Protein AF-A0A919NVM6-F1 (afdb_monomer_lite)

Secondary structure (DSSP, 8-state):
----------------------------------PPP----------------------------S---S-HHHHHHHHHHHHH-HHHHHSS-HHHHHHHHHHHHHHHHTT--HHHHHHHHHHTT--HHHHHHHHHHHHHHTTTTS---

Radius of gyration: 27.26 Å; chains: 1; bounding box: 73×40×80 Å

InterPro domains:
  IPR007969 Domain of unknown function DUF732 [PF05305] (93-143)

Organism: NCBI:txid571912

Sequence (149 aa):
MKRLLVAVAMIVALGGCADEPSALPAVHPESDASPAPGVTTTQPPLVAESPAPRSPKATKAPKPAGAGTGDGGLDRFVAAVQNQLPAVALDRRDEEVEALGSQACAALAGGRKATAVAGELSAQGVKSADAAKLVALARTTVCHSRPKV

Structure (mmCIF, N/CA/C/O backbone):
data_AF-A0A919NVM6-F1
#
_entry.id   AF-A0A919NVM6-F1
#
loop_
_atom_site.group_PDB
_atom_site.id
_atom_site.type_symbol
_atom_site.label_atom_id
_atom_site.label_alt_id
_atom_site.label_comp_id
_atom_site.label_asym_id
_atom_site.label_entity_id
_atom_site.label_seq_id
_atom_site.pdbx_PDB_ins_code
_atom_site.Cartn_x
_atom_site.Cartn_y
_atom_site.Cartn_z
_atom_site.occupancy
_atom_site.B_iso_or_equiv
_atom_site.auth_seq_id
_atom_site.auth_comp_id
_atom_site.auth_asym_id
_atom_site.auth_atom_id
_atom_site.pdbx_PDB_model_num
ATOM 1 N N . MET A 1 1 ? 25.347 0.038 -34.907 1.00 44.25 1 MET A N 1
ATOM 2 C CA . MET A 1 1 ? 24.542 0.149 -36.150 1.00 44.25 1 MET A CA 1
ATOM 3 C C . MET A 1 1 ? 23.421 -0.883 -36.106 1.00 44.25 1 MET A C 1
ATOM 5 O O . MET A 1 1 ? 23.710 -1.980 -35.651 1.00 44.25 1 MET A O 1
ATOM 9 N N . LYS A 1 2 ? 22.231 -0.532 -36.636 1.00 40.28 2 LYS A N 1
ATOM 10 C CA . LYS A 1 2 ? 20.945 -1.286 -36.701 1.00 40.28 2 LYS A CA 1
ATOM 11 C C . LYS A 1 2 ? 20.110 -1.169 -35.411 1.00 40.28 2 LYS A C 1
ATOM 13 O O . LYS A 1 2 ? 20.462 -1.782 -34.420 1.00 40.28 2 LYS A O 1
ATOM 18 N N . ARG A 1 3 ? 19.186 -0.204 -35.252 1.00 52.72 3 ARG A N 1
ATOM 19 C CA . ARG A 1 3 ? 17.903 0.116 -35.941 1.00 52.72 3 ARG A CA 1
ATOM 20 C C . ARG A 1 3 ? 16.875 -1.019 -35.889 1.00 52.72 3 ARG A C 1
ATOM 22 O O . ARG A 1 3 ? 16.980 -1.940 -36.685 1.00 52.72 3 ARG A O 1
ATOM 29 N N . LEU A 1 4 ? 15.844 -0.843 -35.058 1.00 55.62 4 LEU A N 1
ATOM 30 C CA . LEU A 1 4 ? 14.450 -1.146 -35.403 1.00 55.62 4 LEU A CA 1
ATOM 31 C C . LEU A 1 4 ? 13.499 -0.375 -34.470 1.00 55.62 4 LEU A C 1
ATOM 33 O O . LEU A 1 4 ? 13.359 -0.675 -33.291 1.00 55.62 4 LEU A O 1
ATOM 37 N N . LEU A 1 5 ? 12.915 0.678 -35.043 1.00 57.09 5 LEU A N 1
ATOM 38 C CA . LEU A 1 5 ? 11.720 1.383 -34.591 1.00 57.09 5 LEU A CA 1
ATOM 39 C C . LEU A 1 5 ? 10.509 0.540 -34.989 1.00 57.09 5 LEU A C 1
ATOM 41 O O . LEU A 1 5 ? 10.384 0.227 -36.171 1.00 57.09 5 LEU A O 1
ATOM 45 N N . VAL A 1 6 ? 9.596 0.261 -34.061 1.00 57.00 6 VAL A N 1
ATOM 46 C CA . VAL A 1 6 ? 8.192 -0.012 -34.400 1.00 57.00 6 VAL A CA 1
ATOM 47 C C . VAL A 1 6 ? 7.326 0.673 -33.348 1.00 57.00 6 VAL A C 1
ATOM 49 O O . VAL A 1 6 ? 7.147 0.182 -32.238 1.00 57.00 6 VAL A O 1
ATOM 52 N N . ALA A 1 7 ? 6.841 1.860 -33.703 1.00 51.41 7 ALA A N 1
ATOM 53 C CA . ALA A 1 7 ? 5.766 2.542 -33.008 1.00 51.41 7 ALA A CA 1
ATOM 54 C C . ALA A 1 7 ? 4.441 1.974 -33.531 1.00 51.41 7 ALA A C 1
ATOM 56 O O . ALA A 1 7 ? 4.174 2.055 -34.728 1.00 51.41 7 ALA A O 1
ATOM 57 N N . VAL A 1 8 ? 3.619 1.408 -32.649 1.00 57.59 8 VAL A N 1
ATOM 58 C CA . VAL A 1 8 ? 2.219 1.094 -32.954 1.00 57.59 8 VAL A CA 1
ATOM 59 C C . VAL A 1 8 ? 1.359 2.026 -32.118 1.00 57.59 8 VAL A C 1
ATOM 61 O O . VAL A 1 8 ? 1.139 1.809 -30.930 1.00 57.59 8 VAL A O 1
ATOM 64 N N . ALA A 1 9 ? 0.919 3.104 -32.759 1.00 51.97 9 ALA A N 1
ATOM 65 C CA . ALA A 1 9 ? -0.172 3.933 -32.289 1.00 51.97 9 ALA A CA 1
ATOM 66 C C . ALA A 1 9 ? -1.484 3.223 -32.649 1.00 51.97 9 ALA A C 1
ATOM 68 O O . ALA A 1 9 ? -1.819 3.103 -33.825 1.00 51.97 9 ALA A O 1
ATOM 69 N N . MET A 1 10 ? -2.218 2.748 -31.644 1.00 51.97 10 MET A N 1
ATOM 70 C CA . MET A 1 10 ? -3.625 2.375 -31.792 1.00 51.97 10 MET A CA 1
ATOM 71 C C . MET A 1 10 ? -4.459 3.462 -31.123 1.00 51.97 10 MET A C 1
ATOM 73 O O . MET A 1 10 ? -4.600 3.521 -29.905 1.00 51.97 10 MET A O 1
ATOM 77 N N . ILE A 1 11 ? -4.946 4.364 -31.969 1.00 53.38 11 ILE A N 1
ATOM 78 C CA . ILE A 1 11 ? -5.991 5.332 -31.667 1.00 53.38 11 ILE A CA 1
ATOM 79 C C . ILE A 1 11 ? -7.310 4.556 -31.710 1.00 53.38 11 ILE A C 1
ATOM 81 O O . ILE A 1 11 ? -7.702 4.086 -32.776 1.00 53.38 11 ILE A O 1
ATOM 85 N N . VAL A 1 12 ? -7.999 4.436 -30.575 1.00 59.06 12 VAL A N 1
ATOM 86 C CA . VAL A 1 12 ? -9.426 4.088 -30.546 1.00 59.06 12 VAL A CA 1
ATOM 87 C C . VAL A 1 12 ? -10.172 5.323 -30.071 1.00 59.06 12 VAL A C 1
ATOM 89 O O . VAL A 1 12 ? -10.113 5.705 -28.905 1.00 59.06 12 VAL A O 1
ATOM 92 N N . ALA A 1 13 ? -10.818 5.975 -31.030 1.00 58.03 13 ALA A N 1
ATOM 93 C CA . ALA A 1 13 ? -11.810 7.006 -30.808 1.00 58.03 13 ALA A CA 1
ATOM 94 C C . ALA A 1 13 ? -13.214 6.374 -30.767 1.00 58.03 13 ALA A C 1
ATOM 96 O O . ALA A 1 13 ? -13.442 5.356 -31.415 1.00 58.03 13 ALA A O 1
ATOM 97 N N . LEU A 1 14 ? -14.131 7.093 -30.108 1.00 50.34 14 LEU A N 1
ATOM 98 C CA . LEU A 1 14 ? -15.600 7.091 -30.247 1.00 50.34 14 LEU A CA 1
ATOM 99 C C . LEU A 1 14 ? -16.416 6.322 -29.193 1.00 50.34 14 LEU A C 1
ATOM 101 O O . LEU A 1 14 ? -16.516 5.102 -29.187 1.00 50.34 14 LEU A O 1
ATOM 105 N N . GLY A 1 15 ? -17.083 7.131 -28.365 1.00 48.78 15 GLY A N 1
ATOM 106 C CA . GLY A 1 15 ? -18.121 6.798 -27.391 1.00 48.78 15 GLY A CA 1
ATOM 107 C C . GLY A 1 15 ? -18.042 7.831 -26.260 1.00 48.78 15 GLY A C 1
ATOM 108 O O . GLY A 1 15 ? -17.306 7.629 -25.310 1.00 48.78 15 GLY A O 1
ATOM 109 N N . GLY A 1 16 ? -18.605 9.036 -26.343 1.00 43.59 16 GLY A N 1
ATOM 110 C CA . GLY A 1 16 ? -19.927 9.355 -26.871 1.00 43.59 16 GLY A CA 1
ATOM 111 C C . GLY A 1 16 ? -20.975 9.269 -25.758 1.00 43.59 16 GLY A C 1
ATOM 112 O O . GLY A 1 16 ? -21.833 8.408 -25.831 1.00 43.59 16 GLY A O 1
ATOM 113 N N . CYS A 1 17 ? -20.890 10.142 -24.747 1.00 60.88 17 CYS A N 1
ATOM 114 C CA . CYS A 1 17 ? -22.015 10.532 -23.888 1.00 60.88 17 CYS A CA 1
ATOM 115 C C . CYS A 1 17 ? -21.874 12.032 -23.614 1.00 60.88 17 CYS A C 1
ATOM 117 O O . CYS A 1 17 ? -21.269 12.452 -22.628 1.00 60.88 17 CYS A O 1
ATOM 119 N N . ALA A 1 18 ? -22.358 12.829 -24.563 1.00 46.62 18 ALA A N 1
ATOM 120 C CA . ALA A 1 18 ? -22.729 14.204 -24.298 1.00 46.62 18 ALA A CA 1
ATOM 121 C C . ALA A 1 18 ? -24.181 14.203 -23.803 1.00 46.62 18 ALA A C 1
ATOM 123 O O . ALA A 1 18 ? -25.023 13.543 -24.401 1.00 46.62 18 ALA A O 1
ATOM 124 N N . ASP A 1 19 ? -24.390 14.965 -22.733 1.00 49.44 19 ASP A N 1
ATOM 125 C CA . ASP A 1 19 ? -25.546 15.830 -22.499 1.00 49.44 19 ASP A CA 1
ATOM 126 C C . ASP A 1 19 ? -26.939 15.199 -22.339 1.00 49.44 19 ASP A C 1
ATOM 128 O O . ASP A 1 19 ? -27.573 14.802 -23.308 1.00 49.44 19 ASP A O 1
ATOM 132 N N . GLU A 1 20 ? -27.466 15.256 -21.109 1.00 52.75 20 GLU A N 1
ATOM 133 C CA . GLU A 1 20 ? -28.777 15.885 -20.904 1.00 52.75 20 GLU A CA 1
ATOM 134 C C . GLU A 1 20 ? -28.926 16.386 -19.450 1.00 52.75 20 GLU A C 1
ATOM 136 O O . GLU A 1 20 ? -28.987 15.587 -18.511 1.00 52.75 20 GLU A O 1
ATOM 141 N N . PRO A 1 21 ? -28.996 17.708 -19.220 1.00 61.06 21 PRO A N 1
ATOM 142 C CA . PRO A 1 21 ? -29.555 18.281 -18.009 1.00 61.06 21 PRO A CA 1
ATOM 143 C C . PRO A 1 21 ? -31.019 18.664 -18.263 1.00 61.06 21 PRO A C 1
ATOM 145 O O . PRO A 1 21 ? -31.317 19.692 -18.871 1.00 61.06 21 PRO A O 1
ATOM 148 N N . SER A 1 22 ? -31.960 17.859 -17.773 1.00 49.56 22 SER A N 1
ATOM 149 C CA . SER A 1 22 ? -33.363 18.271 -17.652 1.00 49.56 22 SER A CA 1
ATOM 150 C C . SER A 1 22 ? -34.117 17.439 -16.624 1.00 49.56 22 SER A C 1
ATOM 152 O O . SER A 1 22 ? -34.549 16.329 -16.897 1.00 49.56 22 SER A O 1
ATOM 154 N N . ALA A 1 23 ? -34.319 18.013 -15.440 1.00 55.09 23 ALA A N 1
ATOM 155 C CA . ALA A 1 23 ? -35.658 18.192 -14.884 1.00 55.09 23 ALA A CA 1
ATOM 156 C C . ALA A 1 23 ? -35.585 19.041 -13.608 1.00 55.09 23 ALA A C 1
ATOM 158 O O . ALA A 1 23 ? -34.770 18.828 -12.715 1.00 55.09 23 ALA A O 1
ATOM 159 N N . LEU A 1 24 ? -36.464 20.035 -13.588 1.00 59.06 24 LEU A N 1
ATOM 160 C CA . LEU A 1 24 ? -36.739 20.999 -12.533 1.00 59.06 24 LEU A CA 1
ATOM 161 C C . LEU A 1 24 ? -37.190 20.337 -11.211 1.00 59.06 24 LEU A C 1
ATOM 163 O O . LEU A 1 24 ? -37.606 19.178 -11.207 1.00 59.06 24 LEU A O 1
ATOM 167 N N . PRO A 1 25 ? -37.112 21.072 -10.084 1.00 53.78 25 PRO A N 1
ATOM 168 C CA . PRO A 1 25 ? -37.264 20.528 -8.738 1.00 53.78 25 PRO A CA 1
ATOM 169 C C . PRO A 1 25 ? -38.678 20.015 -8.457 1.00 53.78 25 PRO A C 1
ATOM 171 O O . PRO A 1 25 ? -39.657 20.754 -8.566 1.00 53.78 25 PRO A O 1
ATOM 174 N N . ALA A 1 26 ? -38.775 18.771 -7.985 1.00 54.66 26 ALA A N 1
ATOM 175 C CA . ALA A 1 26 ? -39.973 18.285 -7.320 1.00 54.66 26 ALA A CA 1
ATOM 176 C C . ALA A 1 26 ? -40.035 18.888 -5.907 1.00 54.66 26 ALA A C 1
ATOM 178 O O . ALA A 1 26 ? -39.512 18.340 -4.937 1.00 54.66 26 ALA A O 1
ATOM 179 N N . VAL A 1 27 ? -40.672 20.055 -5.824 1.00 53.59 27 VAL A N 1
ATOM 180 C CA . VAL A 1 27 ? -41.360 20.541 -4.628 1.00 53.59 27 VAL A CA 1
ATOM 181 C C . VAL A 1 27 ? -42.300 19.440 -4.136 1.00 53.59 27 VAL A C 1
ATOM 183 O O . VAL A 1 27 ? -43.318 19.161 -4.765 1.00 53.59 27 VAL A O 1
ATOM 186 N N . HIS A 1 28 ? -41.952 18.807 -3.019 1.00 52.84 28 HIS A N 1
ATOM 187 C CA . HIS A 1 28 ? -42.905 18.0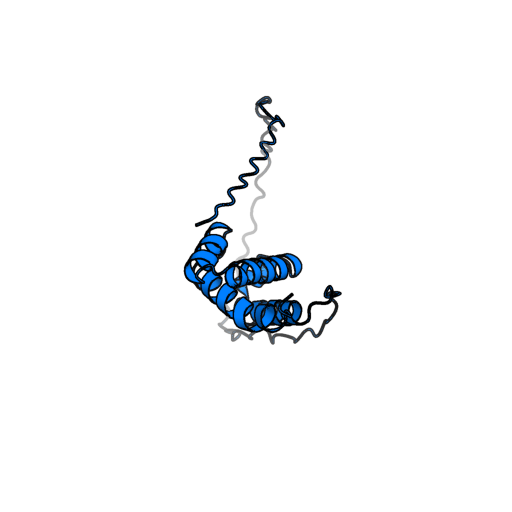43 -2.226 1.00 52.84 28 HIS A CA 1
ATOM 188 C C . HIS A 1 28 ? -43.194 18.795 -0.922 1.00 52.84 28 HIS A C 1
ATOM 190 O O . HIS A 1 28 ? -42.283 19.396 -0.350 1.00 52.84 28 HIS A O 1
ATOM 196 N N . PRO A 1 29 ? -44.472 18.824 -0.517 1.00 51.81 29 PRO A N 1
ATOM 197 C CA . PRO A 1 29 ? -45.022 19.802 0.407 1.00 51.81 29 PRO A CA 1
ATOM 198 C C . PRO A 1 29 ? -44.502 19.654 1.832 1.00 51.81 29 PRO A C 1
ATOM 200 O O . PRO A 1 29 ? -44.268 18.555 2.336 1.00 51.81 29 PRO A O 1
ATOM 203 N N . GLU A 1 30 ? -44.400 20.814 2.469 1.00 50.19 30 GLU A N 1
ATOM 204 C CA . GLU A 1 30 ? -44.310 21.011 3.906 1.00 50.19 30 GLU A CA 1
ATOM 205 C C . GLU A 1 30 ? -45.349 20.135 4.616 1.00 50.19 30 GLU A C 1
ATOM 207 O O . GLU A 1 30 ? -46.554 20.275 4.402 1.00 50.19 30 GLU A O 1
ATOM 212 N N . SER A 1 31 ? -44.879 19.218 5.461 1.00 49.91 31 SER A N 1
ATOM 213 C CA . SER A 1 31 ? -45.729 18.574 6.456 1.00 49.91 31 SER A CA 1
ATOM 214 C C . SER A 1 31 ? -45.554 19.345 7.759 1.00 49.91 31 SER A C 1
ATOM 216 O O . SER A 1 31 ? -44.740 18.998 8.612 1.00 49.91 31 SER A O 1
ATOM 218 N N . ASP A 1 32 ? -46.304 20.438 7.860 1.00 51.44 32 ASP A N 1
ATOM 219 C CA . ASP A 1 32 ? -46.585 21.127 9.112 1.00 51.44 32 ASP A CA 1
ATOM 220 C C . ASP A 1 32 ? -47.701 20.359 9.842 1.00 51.44 32 ASP A C 1
ATOM 222 O O . ASP A 1 32 ? -48.831 20.281 9.360 1.00 51.44 32 ASP A O 1
ATOM 226 N N . ALA A 1 33 ? -47.339 19.688 10.939 1.00 50.31 33 ALA A N 1
ATOM 227 C CA . ALA A 1 33 ? -48.199 19.212 12.032 1.00 50.31 33 ALA A CA 1
ATOM 228 C C . ALA A 1 33 ? -47.322 18.352 12.963 1.00 50.31 33 ALA A C 1
ATOM 230 O O . ALA A 1 33 ? -46.667 17.424 12.508 1.00 50.31 33 ALA A O 1
ATOM 231 N N . SER A 1 34 ? -47.259 18.504 14.279 1.00 55.50 34 SER A N 1
ATOM 232 C CA . SER A 1 34 ? -47.958 19.347 15.241 1.00 55.50 34 SER A CA 1
ATOM 233 C C . SER A 1 34 ? -47.159 19.232 16.559 1.00 55.50 34 SER A C 1
ATOM 235 O O . SER A 1 34 ? -46.599 18.161 16.824 1.00 55.50 34 SER A O 1
ATOM 237 N N . PRO A 1 35 ? -47.057 20.280 17.395 1.00 52.66 35 PRO A N 1
ATOM 238 C CA . PRO A 1 35 ? -46.329 20.210 18.659 1.00 52.66 35 PRO A CA 1
ATOM 239 C C . PRO A 1 35 ? -47.099 19.370 19.687 1.00 52.66 35 PRO A C 1
ATOM 241 O O . PRO A 1 35 ? -48.194 19.735 20.113 1.00 52.66 35 PRO A O 1
ATOM 244 N N . ALA A 1 36 ? -46.510 18.259 20.131 1.00 54.25 36 ALA A N 1
ATOM 245 C CA . ALA A 1 36 ? -47.000 17.547 21.305 1.00 54.25 36 ALA A CA 1
ATOM 246 C C . ALA A 1 36 ? -46.608 18.321 22.583 1.00 54.25 36 ALA A C 1
ATOM 248 O O . ALA A 1 36 ? -45.424 18.618 22.778 1.00 54.25 36 ALA A O 1
ATOM 249 N N . PRO A 1 37 ? -47.565 18.656 23.466 1.00 52.44 37 PRO A N 1
ATOM 250 C CA . PRO A 1 37 ? -47.279 19.311 24.731 1.00 52.44 37 PRO A CA 1
ATOM 251 C C . PRO A 1 37 ? -46.752 18.322 25.780 1.00 52.44 37 PRO A C 1
ATOM 253 O O . PRO A 1 37 ? -47.289 17.234 25.959 1.00 52.44 37 PRO A O 1
ATOM 256 N N . GLY A 1 38 ? -45.739 18.777 26.519 1.00 48.25 38 GLY A N 1
ATOM 257 C CA . GLY A 1 38 ? -45.590 18.568 27.960 1.00 48.25 38 GLY A CA 1
ATOM 258 C C . GLY A 1 38 ? -45.495 17.135 28.482 1.00 48.25 38 GLY A C 1
ATOM 259 O O . GLY A 1 38 ? -46.500 16.536 28.849 1.00 48.25 38 GLY A O 1
ATOM 260 N N . VAL A 1 39 ? -44.266 16.686 28.745 1.00 50.84 39 VAL A N 1
ATOM 261 C CA . VAL A 1 39 ? -44.019 15.820 29.905 1.00 50.84 39 VAL A CA 1
ATOM 262 C C . VAL A 1 39 ? -42.916 16.447 30.748 1.00 50.84 39 VAL A C 1
ATOM 264 O O . VAL A 1 39 ? -41.723 16.262 30.520 1.00 50.84 39 VAL A O 1
ATOM 267 N N . THR A 1 40 ? -43.337 17.242 31.727 1.00 53.03 40 THR A N 1
ATOM 268 C CA . THR A 1 40 ? -42.510 17.615 32.871 1.00 53.03 40 THR A CA 1
ATOM 269 C C . THR A 1 40 ? -42.423 16.397 33.786 1.00 53.03 40 THR A C 1
ATOM 271 O O . THR A 1 40 ? -43.348 16.128 34.547 1.00 53.03 40 THR A O 1
ATOM 274 N N . THR A 1 41 ? -41.311 15.667 33.730 1.00 58.66 41 THR A N 1
ATOM 275 C CA . THR A 1 41 ? -40.924 14.733 34.794 1.00 58.66 41 THR A CA 1
ATOM 276 C C . THR A 1 41 ? -39.742 15.330 35.546 1.00 58.66 41 THR A C 1
ATOM 278 O O . THR A 1 41 ? -38.599 15.320 35.101 1.00 58.66 41 THR A O 1
ATOM 281 N N . THR A 1 42 ? -40.064 15.892 36.706 1.00 57.75 42 THR A N 1
ATOM 282 C CA . THR A 1 42 ? -39.138 16.221 37.788 1.00 57.75 42 THR A CA 1
ATOM 283 C C . THR A 1 42 ? -38.973 14.992 38.675 1.00 57.75 42 THR A C 1
ATOM 285 O O . THR A 1 42 ? -39.978 14.563 39.237 1.00 57.75 42 THR A O 1
ATOM 288 N N . GLN A 1 43 ? -37.743 14.475 38.832 1.00 57.00 43 GLN A N 1
ATOM 289 C CA . GLN A 1 43 ? -37.169 13.868 40.062 1.00 57.00 43 GLN A CA 1
ATOM 290 C C . GLN A 1 43 ? -35.876 13.069 39.762 1.00 57.00 43 GLN A C 1
ATOM 292 O O . GLN A 1 43 ? -35.711 12.609 38.636 1.00 57.00 43 GLN A O 1
ATOM 297 N N . PRO A 1 44 ? -35.036 12.743 40.767 1.00 55.91 44 PRO A N 1
ATOM 298 C CA . PRO A 1 44 ? -34.127 13.566 41.580 1.00 55.91 44 PRO A CA 1
ATOM 299 C C . PRO A 1 44 ? -32.636 13.245 41.246 1.00 55.91 44 PRO A C 1
ATOM 301 O O . PRO A 1 44 ? -32.369 12.314 40.487 1.00 55.91 44 PRO A O 1
ATOM 304 N N . PRO A 1 45 ? -31.630 13.959 41.801 1.00 58.09 45 PRO A N 1
ATOM 305 C CA . PRO A 1 45 ? -30.225 13.618 41.580 1.00 58.09 45 PRO A CA 1
ATOM 306 C C . PRO A 1 45 ? -29.820 12.443 42.480 1.00 58.09 45 PRO A C 1
ATOM 308 O O . PRO A 1 45 ? -29.806 12.563 43.704 1.00 58.09 45 PRO A O 1
ATOM 311 N N . LEU A 1 46 ? -29.465 11.310 41.876 1.00 56.12 46 LEU A N 1
ATOM 312 C CA . LEU A 1 46 ? -28.882 10.171 42.580 1.00 56.12 46 LEU A CA 1
ATOM 313 C C . LEU A 1 46 ? -27.560 9.778 41.916 1.00 56.12 46 LEU A C 1
ATOM 315 O O . LEU A 1 46 ? -27.530 9.217 40.831 1.00 56.12 46 LEU A O 1
ATOM 319 N N . VAL A 1 47 ? -26.499 10.155 42.630 1.00 53.06 47 VAL A N 1
ATOM 320 C CA . VAL A 1 47 ? -25.240 9.437 42.875 1.00 53.06 47 VAL A CA 1
ATOM 321 C C . VAL A 1 47 ? -24.499 8.860 41.666 1.00 53.06 47 VAL A C 1
ATOM 323 O O . VAL A 1 47 ? -24.941 7.953 40.974 1.00 53.06 47 VAL A O 1
ATOM 326 N N . ALA A 1 48 ? -23.278 9.370 41.511 1.00 54.44 48 ALA A N 1
ATOM 327 C CA . ALA A 1 48 ? -22.230 8.825 40.677 1.00 54.44 48 ALA A CA 1
ATOM 328 C C . ALA A 1 48 ? -22.050 7.314 40.882 1.00 54.44 48 ALA A C 1
ATOM 330 O O . ALA A 1 48 ? -21.657 6.869 41.956 1.00 54.44 48 ALA A O 1
ATOM 331 N N . GLU A 1 49 ? -22.189 6.559 39.801 1.00 52.12 49 GLU A N 1
ATOM 332 C CA . GLU A 1 49 ? -21.387 5.365 39.602 1.00 52.12 49 GLU A CA 1
ATOM 333 C C . GLU A 1 49 ? -20.861 5.423 38.173 1.00 52.12 49 GLU A C 1
ATOM 335 O O . GLU A 1 49 ? -21.599 5.286 37.204 1.00 52.12 49 GLU A O 1
ATOM 340 N N . SER A 1 50 ? -19.578 5.755 38.061 1.00 52.06 50 SER A N 1
ATOM 341 C CA . SER A 1 50 ? -18.818 5.711 36.822 1.00 52.06 50 SER A CA 1
ATOM 342 C C . SER A 1 50 ? -18.654 4.238 36.444 1.00 52.06 50 SER A C 1
ATOM 344 O O . SER A 1 50 ? -17.905 3.531 37.128 1.00 52.06 50 SER A O 1
ATOM 346 N N . PRO A 1 51 ? -19.314 3.716 35.393 1.00 50.53 51 PRO A N 1
ATOM 347 C CA . PRO A 1 51 ? -18.944 2.418 34.881 1.00 50.53 51 PRO A CA 1
ATOM 348 C C . PRO A 1 51 ? -17.633 2.653 34.141 1.00 50.53 51 PRO A C 1
ATOM 350 O O . PRO A 1 51 ? -17.598 3.323 33.108 1.00 50.53 51 PRO A O 1
ATOM 353 N N . ALA A 1 52 ? -16.542 2.129 34.698 1.00 60.06 52 ALA A N 1
ATOM 354 C CA . ALA A 1 52 ? -15.267 2.024 34.007 1.00 60.06 52 ALA A CA 1
ATOM 355 C C . ALA A 1 52 ? -15.503 1.620 32.538 1.00 60.06 52 ALA A C 1
ATOM 357 O O . ALA A 1 52 ? -16.345 0.744 32.297 1.00 60.06 52 ALA A O 1
ATOM 358 N N . PRO A 1 53 ? -14.790 2.210 31.559 1.00 52.59 53 PRO A N 1
ATOM 359 C CA . PRO A 1 53 ? -14.898 1.787 30.174 1.00 52.59 53 PRO A CA 1
ATOM 360 C C . PRO A 1 53 ? -14.484 0.319 30.109 1.00 52.59 53 PRO A C 1
ATOM 362 O O . PRO A 1 53 ? -13.304 -0.030 30.142 1.00 52.59 53 PRO A O 1
ATOM 365 N N . ARG A 1 54 ? -15.478 -0.571 30.074 1.00 50.59 54 ARG A N 1
ATOM 366 C CA . ARG A 1 54 ? -15.268 -1.971 29.747 1.00 50.59 54 ARG A CA 1
ATOM 367 C C . ARG A 1 54 ? -14.885 -1.957 28.283 1.00 50.59 54 ARG A C 1
ATOM 369 O O . ARG A 1 54 ? -15.751 -1.853 27.418 1.00 50.59 54 ARG A O 1
ATOM 376 N N . SER A 1 55 ? -13.580 -2.002 28.031 1.00 58.56 55 SER A N 1
ATOM 377 C CA . SER A 1 55 ? -13.023 -2.298 26.721 1.00 58.56 55 SER A CA 1
ATOM 378 C C . SER A 1 55 ? -13.874 -3.398 26.093 1.00 58.56 55 SER A C 1
ATOM 380 O O . SER A 1 55 ? -14.055 -4.436 26.745 1.00 58.56 55 SER A O 1
ATOM 382 N N . PRO A 1 56 ? -14.431 -3.215 24.882 1.00 54.44 56 PRO A N 1
ATOM 383 C CA . PRO A 1 56 ? -15.034 -4.332 24.192 1.00 54.44 56 PRO A CA 1
ATOM 384 C C . PRO A 1 56 ? -13.931 -5.375 24.068 1.00 54.44 56 PRO A C 1
ATOM 386 O O . PRO A 1 56 ? -12.893 -5.160 23.440 1.00 54.44 56 PRO A O 1
ATOM 389 N N . LYS A 1 57 ? -14.125 -6.486 24.777 1.00 49.31 57 LYS A N 1
ATOM 390 C CA . LYS A 1 57 ? -13.313 -7.683 24.653 1.00 49.31 57 LYS A CA 1
ATOM 391 C C . LYS A 1 57 ? -13.484 -8.071 23.192 1.00 49.31 57 LYS A C 1
ATOM 393 O O . LYS A 1 57 ? -14.546 -8.567 22.819 1.00 49.31 57 LYS A O 1
ATOM 398 N N . ALA A 1 58 ? -12.500 -7.719 22.364 1.00 54.31 58 ALA A N 1
ATOM 399 C CA . ALA A 1 58 ? -12.464 -8.061 20.956 1.00 54.31 58 ALA A CA 1
ATOM 400 C C . ALA A 1 58 ? -12.577 -9.581 20.892 1.00 54.31 58 ALA A C 1
ATOM 402 O O . ALA A 1 58 ? -11.632 -10.321 21.171 1.00 54.31 58 ALA A O 1
ATOM 403 N N . THR A 1 59 ? -13.799 -10.041 20.659 1.00 49.00 59 THR A N 1
ATOM 404 C CA . THR A 1 59 ? -14.083 -11.451 20.506 1.00 49.00 59 THR A CA 1
ATOM 405 C C . THR A 1 59 ? -13.445 -11.775 19.174 1.00 49.00 59 THR A C 1
ATOM 407 O O . THR A 1 59 ? -13.922 -11.315 18.141 1.00 49.00 59 THR A O 1
ATOM 410 N N . LYS A 1 60 ? -12.293 -12.460 19.211 1.00 56.31 60 LYS A N 1
ATOM 411 C CA . LYS A 1 60 ? -11.705 -13.090 18.029 1.00 56.31 60 LYS A CA 1
ATOM 412 C C . LYS A 1 60 ? -12.848 -13.798 17.313 1.00 56.31 60 LYS A C 1
ATOM 414 O O . LYS A 1 60 ? -13.357 -14.790 17.825 1.00 56.31 60 LYS A O 1
AT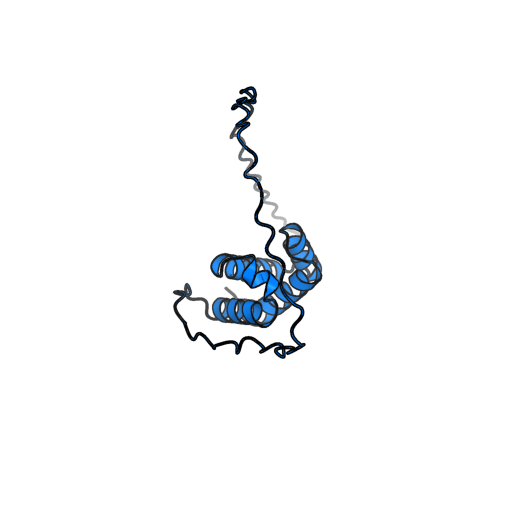OM 419 N N . ALA A 1 61 ? -13.250 -13.276 16.165 1.00 51.00 61 ALA A N 1
ATOM 420 C CA . ALA A 1 61 ? -14.025 -14.030 15.207 1.00 51.00 61 ALA A CA 1
ATOM 421 C C . ALA A 1 61 ? -13.004 -14.773 14.339 1.00 51.00 61 ALA A C 1
ATOM 423 O O . ALA A 1 61 ? -12.349 -14.143 13.511 1.00 51.00 61 ALA A O 1
ATOM 424 N N . PRO A 1 62 ? -12.793 -16.089 14.513 1.00 57.91 62 PRO A N 1
ATOM 425 C CA . PRO A 1 62 ? -12.224 -16.873 13.443 1.00 57.91 62 PRO A CA 1
ATOM 426 C C . PRO A 1 62 ? -13.358 -17.125 12.450 1.00 57.91 62 PRO A C 1
ATOM 428 O O . PRO A 1 62 ? -14.218 -17.975 12.671 1.00 57.91 62 PRO A O 1
ATOM 431 N N . LYS A 1 63 ? -13.374 -16.377 11.350 1.00 43.72 63 LYS A N 1
ATOM 432 C CA . LYS A 1 63 ? -14.089 -16.814 10.154 1.00 43.72 63 LYS A CA 1
ATOM 433 C C . LYS A 1 63 ? -13.143 -16.729 8.959 1.00 43.72 63 LYS A C 1
ATOM 435 O O . LYS A 1 63 ? -13.116 -15.705 8.288 1.00 43.72 63 LYS A O 1
ATOM 440 N N . PRO A 1 64 ? -12.358 -17.784 8.681 1.00 63.22 64 PRO A N 1
ATOM 441 C CA . PRO A 1 64 ? -11.762 -17.933 7.369 1.00 63.22 64 PRO A CA 1
ATOM 442 C C . PRO A 1 64 ? -12.876 -18.430 6.444 1.00 63.22 64 PRO A C 1
ATOM 444 O O . PRO A 1 64 ? -13.222 -19.607 6.455 1.00 63.22 64 PRO A O 1
ATOM 447 N N . ALA A 1 65 ? -13.517 -17.518 5.721 1.00 52.78 65 ALA A N 1
ATOM 448 C CA . ALA A 1 65 ? -14.424 -17.874 4.632 1.00 52.78 65 ALA A CA 1
ATOM 449 C C . ALA A 1 65 ? -14.573 -16.703 3.652 1.00 52.78 65 ALA A C 1
ATOM 451 O O . ALA A 1 65 ? -15.684 -16.279 3.347 1.00 52.78 65 ALA A O 1
ATOM 452 N N . GLY A 1 66 ? -13.445 -16.172 3.188 1.00 42.62 66 GLY A N 1
ATOM 453 C CA . GLY A 1 66 ? -13.354 -15.608 1.848 1.00 42.62 66 GLY A CA 1
ATOM 454 C C . GLY A 1 66 ? -12.660 -16.663 1.001 1.00 42.62 66 GLY A C 1
ATOM 455 O O . GLY A 1 66 ? -11.583 -17.124 1.371 1.00 42.62 66 GLY A O 1
ATOM 456 N N . ALA A 1 67 ? -13.306 -17.133 -0.060 1.00 46.62 67 ALA A N 1
ATOM 457 C CA . ALA A 1 67 ? -12.687 -18.007 -1.042 1.00 46.62 67 ALA A CA 1
ATOM 458 C C . ALA A 1 67 ? -11.604 -17.195 -1.770 1.00 46.62 67 ALA A C 1
ATOM 460 O O . ALA A 1 67 ? -11.873 -16.578 -2.796 1.00 46.62 67 ALA A O 1
ATOM 461 N N . GLY A 1 68 ? -10.410 -17.138 -1.175 1.00 45.00 68 GLY A N 1
ATOM 462 C CA . GLY A 1 68 ? -9.245 -16.479 -1.742 1.00 45.00 68 GLY A CA 1
ATOM 463 C C . GLY A 1 68 ? -8.943 -17.106 -3.093 1.00 45.00 68 GLY A C 1
ATOM 464 O O . GLY A 1 68 ? -8.754 -18.321 -3.215 1.00 45.00 68 GLY A O 1
ATOM 465 N N . THR A 1 69 ? -8.952 -16.274 -4.125 1.00 44.69 69 THR A N 1
ATOM 466 C CA . THR A 1 69 ? -8.683 -16.666 -5.506 1.00 44.69 69 THR A CA 1
ATOM 467 C C . THR A 1 69 ? -7.180 -16.939 -5.644 1.00 44.69 69 THR A C 1
ATOM 469 O O . THR A 1 69 ? -6.436 -16.135 -6.182 1.00 44.69 69 THR A O 1
ATOM 472 N N . GLY A 1 70 ? -6.700 -18.052 -5.085 1.00 49.03 70 GLY A N 1
ATOM 473 C CA . GLY A 1 70 ? -5.426 -18.695 -5.430 1.00 49.03 70 GLY A CA 1
ATOM 474 C C . GLY A 1 70 ? -4.103 -17.983 -5.105 1.00 49.03 70 GLY A C 1
ATOM 475 O O . GLY A 1 70 ? -3.059 -18.568 -5.379 1.00 49.03 70 GLY A O 1
ATOM 476 N N . ASP A 1 71 ? -4.085 -16.788 -4.512 1.00 65.00 71 ASP A N 1
ATOM 477 C CA . ASP A 1 71 ? -2.850 -16.028 -4.260 1.00 65.00 71 ASP A CA 1
ATOM 478 C C . ASP A 1 71 ? -2.625 -15.837 -2.749 1.00 65.00 71 ASP A C 1
ATOM 480 O O . ASP A 1 71 ? -2.933 -14.796 -2.174 1.00 65.00 71 ASP A O 1
ATOM 484 N N . GLY A 1 72 ? -2.025 -16.825 -2.072 1.00 83.00 72 GLY A N 1
ATOM 485 C CA . GLY A 1 72 ? -1.803 -16.785 -0.612 1.00 83.00 72 GLY A CA 1
ATOM 486 C C . GLY A 1 72 ? -0.939 -15.612 -0.103 1.00 83.00 72 GLY A C 1
ATOM 487 O O . GLY A 1 72 ? -0.723 -15.468 1.103 1.00 83.00 72 GLY A O 1
ATOM 488 N N . GLY A 1 73 ? -0.379 -14.791 -0.998 1.00 87.06 73 GLY A N 1
ATOM 489 C CA . GLY A 1 73 ? 0.222 -13.494 -0.675 1.00 87.06 73 GLY A CA 1
ATOM 490 C C . GLY A 1 73 ? -0.806 -12.371 -0.482 1.00 87.06 73 GLY A C 1
ATOM 491 O O . GLY A 1 73 ? -0.598 -11.523 0.386 1.00 87.06 73 GLY A O 1
ATOM 492 N N . LEU A 1 74 ? -1.910 -12.380 -1.236 1.00 91.25 74 LEU A N 1
ATOM 493 C CA . LEU A 1 74 ? -3.014 -11.420 -1.115 1.00 91.25 74 LEU A CA 1
ATOM 494 C C . LEU A 1 74 ? -3.821 -11.658 0.165 1.00 91.25 74 LEU A C 1
ATOM 496 O O . LEU A 1 74 ? -4.059 -10.704 0.898 1.00 91.25 74 LEU A O 1
ATOM 500 N N . ASP A 1 75 ? -4.098 -12.911 0.530 1.00 92.19 75 ASP A N 1
ATOM 501 C CA . ASP A 1 75 ? -4.763 -13.217 1.808 1.00 92.19 75 ASP A CA 1
ATOM 502 C C . ASP A 1 75 ? -3.951 -12.687 3.009 1.00 92.19 75 ASP A C 1
ATOM 504 O O . ASP A 1 75 ? -4.475 -12.082 3.948 1.00 92.19 75 ASP A O 1
ATOM 508 N N . ARG A 1 76 ? -2.619 -12.858 2.962 1.00 93.75 76 ARG A N 1
ATOM 509 C CA . ARG A 1 76 ? -1.693 -12.316 3.974 1.00 93.75 76 ARG A CA 1
ATOM 510 C C . ARG A 1 76 ? -1.656 -10.789 3.966 1.00 93.75 76 ARG A C 1
ATOM 512 O O . ARG A 1 76 ? -1.477 -10.190 5.026 1.00 93.75 76 ARG A O 1
ATOM 519 N N . PHE A 1 77 ? -1.814 -10.165 2.801 1.00 95.44 77 PHE A N 1
ATOM 520 C CA . PHE A 1 77 ? -1.922 -8.716 2.679 1.00 95.44 77 PHE A CA 1
ATOM 521 C C . PHE A 1 77 ? -3.194 -8.196 3.350 1.00 95.44 77 PHE A C 1
ATOM 523 O O . PHE A 1 77 ? -3.093 -7.334 4.221 1.00 95.44 77 PHE A O 1
ATOM 530 N N . VAL A 1 78 ? -4.361 -8.756 3.019 1.00 95.62 78 VAL A N 1
ATOM 531 C CA . VAL A 1 78 ? -5.657 -8.376 3.610 1.00 95.62 78 VAL A CA 1
ATOM 532 C C . VAL A 1 78 ? -5.612 -8.518 5.127 1.00 95.62 78 VAL A C 1
ATOM 534 O O . VAL A 1 78 ? -5.904 -7.563 5.848 1.00 95.62 78 VAL A O 1
ATOM 537 N N . ALA A 1 79 ? -5.123 -9.657 5.625 1.00 96.00 79 ALA A N 1
ATOM 538 C CA . ALA A 1 79 ? -4.955 -9.874 7.057 1.00 96.00 79 ALA A CA 1
ATOM 539 C C . ALA A 1 79 ? -4.019 -8.832 7.703 1.00 96.00 79 ALA A C 1
ATOM 541 O O . ALA A 1 79 ? -4.273 -8.363 8.814 1.00 96.00 79 ALA A O 1
ATOM 542 N N . ALA A 1 80 ? -2.934 -8.435 7.033 1.00 96.19 80 ALA A N 1
ATOM 543 C CA . ALA A 1 80 ? -2.039 -7.401 7.549 1.00 96.19 80 ALA A CA 1
ATOM 544 C C . ALA A 1 80 ? -2.698 -6.010 7.564 1.00 96.19 80 ALA A C 1
ATOM 546 O O . ALA A 1 80 ? -2.502 -5.264 8.525 1.00 96.19 80 ALA A O 1
ATOM 547 N N . VAL A 1 81 ? -3.504 -5.676 6.552 1.00 96.44 81 VAL A N 1
ATOM 548 C CA . VAL A 1 81 ? -4.255 -4.412 6.481 1.00 96.44 81 VAL A CA 1
ATOM 549 C C . VAL A 1 81 ? -5.312 -4.347 7.578 1.00 96.44 81 VAL A C 1
ATOM 551 O O . VAL A 1 81 ? -5.340 -3.366 8.315 1.00 96.44 81 VAL A O 1
ATOM 554 N N . GLN A 1 82 ? -6.102 -5.402 7.774 1.00 96.38 82 GLN A N 1
ATOM 555 C CA . GLN A 1 82 ? -7.097 -5.461 8.853 1.00 96.38 82 GLN A CA 1
ATOM 556 C C . GLN A 1 82 ? -6.463 -5.271 10.244 1.00 96.38 82 GLN A C 1
ATOM 558 O O . GLN A 1 82 ? -7.043 -4.618 11.109 1.00 96.38 82 GLN A O 1
ATOM 563 N N . ASN A 1 83 ? -5.246 -5.786 10.455 1.00 96.62 83 ASN A N 1
ATOM 564 C CA . ASN A 1 83 ? -4.537 -5.658 11.731 1.00 96.62 83 ASN A CA 1
ATOM 565 C C . ASN A 1 83 ? -3.843 -4.298 11.926 1.00 96.62 83 ASN A C 1
ATOM 567 O O . ASN A 1 83 ? -3.848 -3.761 13.032 1.00 96.62 83 ASN A O 1
ATOM 571 N N . GLN A 1 84 ? -3.188 -3.760 10.892 1.00 95.31 84 GLN A N 1
ATOM 572 C CA . GLN A 1 84 ? -2.312 -2.583 11.023 1.00 95.31 84 GLN A CA 1
ATOM 573 C C . GLN A 1 84 ? -2.956 -1.275 10.556 1.00 95.31 84 GLN A C 1
ATOM 575 O O . GLN A 1 84 ? -2.519 -0.196 10.959 1.00 95.31 84 GLN A O 1
ATOM 580 N N . LEU A 1 85 ? -3.968 -1.367 9.695 1.00 96.31 85 LEU A N 1
ATOM 581 C CA . LEU A 1 85 ? -4.670 -0.254 9.062 1.00 96.31 85 LEU A CA 1
ATOM 582 C C . LEU A 1 85 ? -6.194 -0.456 9.177 1.00 96.31 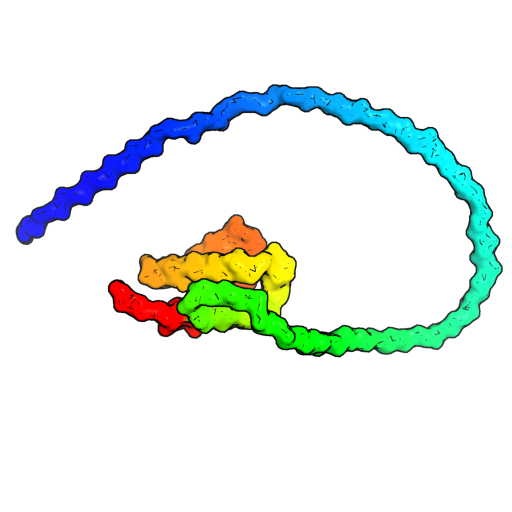85 LEU A C 1
ATOM 584 O O . LEU A 1 85 ? -6.890 -0.458 8.160 1.00 96.31 85 LEU A O 1
ATOM 588 N N . PRO A 1 86 ? -6.745 -0.603 10.400 1.00 93.31 86 PRO A N 1
ATOM 589 C CA . PRO A 1 86 ? -8.159 -0.924 10.589 1.00 93.31 86 PRO A CA 1
ATOM 590 C C . PRO A 1 86 ? -9.088 0.139 9.994 1.00 93.31 86 PRO A C 1
ATOM 592 O O . PRO A 1 86 ? -10.158 -0.199 9.516 1.00 93.31 86 PRO A O 1
ATOM 595 N N . ALA A 1 87 ? -8.670 1.409 9.948 1.00 91.75 87 ALA A N 1
ATOM 596 C CA . ALA A 1 87 ? -9.439 2.459 9.281 1.00 91.75 87 ALA A CA 1
ATOM 597 C C . ALA A 1 87 ? -9.625 2.176 7.777 1.00 91.75 87 ALA A C 1
ATOM 599 O O . ALA A 1 87 ? -10.730 2.290 7.269 1.00 91.75 87 ALA A O 1
ATOM 600 N N . VAL A 1 88 ? -8.572 1.725 7.083 1.00 92.06 88 VAL A N 1
ATOM 601 C CA . VAL A 1 88 ? -8.651 1.356 5.658 1.00 92.06 88 VAL A CA 1
ATOM 602 C C . VAL A 1 88 ? -9.537 0.125 5.458 1.00 92.06 88 VAL A C 1
ATOM 604 O O . VAL A 1 88 ? -10.279 0.068 4.484 1.00 92.06 88 VAL A O 1
ATOM 607 N N . ALA A 1 89 ? -9.464 -0.842 6.375 1.00 93.50 89 ALA A N 1
ATOM 608 C CA . ALA A 1 89 ? -10.262 -2.065 6.318 1.00 93.50 89 ALA A CA 1
ATOM 609 C C . ALA A 1 89 ? -11.748 -1.855 6.661 1.00 93.50 89 ALA A C 1
ATOM 611 O O . ALA A 1 89 ? -12.578 -2.660 6.265 1.00 93.50 89 ALA A O 1
ATOM 612 N N . LEU A 1 90 ? -12.096 -0.804 7.409 1.00 93.81 90 LEU A N 1
ATOM 613 C CA . LEU A 1 90 ? -13.493 -0.458 7.692 1.00 93.81 90 LEU A CA 1
ATOM 614 C C . LEU A 1 90 ? -14.160 0.255 6.513 1.00 93.81 90 LEU A C 1
ATOM 616 O O . LEU A 1 90 ? -15.352 0.071 6.283 1.00 93.81 90 LEU A O 1
ATOM 620 N N . ASP A 1 91 ? -13.389 1.050 5.772 1.00 92.31 91 ASP A N 1
ATOM 621 C CA . ASP A 1 91 ? -13.896 1.859 4.661 1.00 92.31 91 ASP A CA 1
ATOM 622 C C . ASP A 1 91 ? -14.016 1.071 3.342 1.00 92.31 91 ASP A C 1
ATOM 624 O O . ASP A 1 91 ? -14.535 1.600 2.359 1.00 92.31 91 ASP A O 1
ATOM 628 N N . ARG A 1 92 ? -13.505 -0.168 3.283 1.00 94.31 92 ARG A N 1
ATOM 629 C CA . ARG A 1 92 ? -13.392 -0.971 2.055 1.00 94.31 92 ARG A CA 1
ATOM 630 C C . ARG A 1 92 ? -13.675 -2.444 2.309 1.00 94.31 92 ARG A C 1
ATOM 632 O O . ARG A 1 92 ? -13.425 -2.952 3.397 1.00 94.31 92 ARG A O 1
ATOM 639 N N . ARG A 1 93 ? -14.149 -3.142 1.281 1.00 95.94 93 ARG A N 1
ATOM 640 C CA . ARG A 1 93 ? -14.311 -4.602 1.304 1.00 95.94 93 ARG A CA 1
ATOM 641 C C . ARG A 1 93 ? -12.971 -5.312 1.096 1.00 95.94 93 ARG A C 1
ATOM 643 O O . ARG A 1 93 ? -12.026 -4.722 0.571 1.00 95.94 93 ARG A O 1
ATOM 650 N N . ASP A 1 94 ? -12.896 -6.587 1.472 1.00 94.38 94 ASP A N 1
ATOM 651 C CA . ASP A 1 94 ? -11.662 -7.378 1.377 1.00 94.38 94 ASP A CA 1
ATOM 652 C C . ASP A 1 94 ? -11.153 -7.459 -0.072 1.00 94.38 94 ASP A C 1
ATOM 654 O O . ASP A 1 94 ? -9.971 -7.228 -0.318 1.00 94.38 94 ASP A O 1
ATOM 658 N N . GLU A 1 95 ? -12.043 -7.652 -1.048 1.00 94.00 95 GLU A N 1
ATOM 659 C CA . GLU A 1 95 ? -11.712 -7.675 -2.477 1.00 94.00 95 GLU A CA 1
ATOM 660 C C . GLU A 1 95 ? -11.134 -6.341 -2.990 1.00 94.00 95 GLU A C 1
ATOM 662 O O . GLU A 1 95 ? -10.268 -6.314 -3.868 1.00 94.00 95 GLU A O 1
ATOM 667 N N . GLU A 1 96 ? -11.561 -5.215 -2.415 1.00 95.06 96 GLU A N 1
ATOM 668 C CA . GLU A 1 96 ? -11.013 -3.897 -2.742 1.00 95.06 96 GLU A CA 1
ATOM 669 C C . GLU A 1 96 ? -9.625 -3.722 -2.124 1.00 95.06 96 GLU A C 1
ATOM 671 O O . GLU A 1 96 ? -8.727 -3.155 -2.749 1.00 95.06 96 GLU A O 1
ATOM 676 N N . VAL A 1 97 ? -9.418 -4.242 -0.911 1.00 95.38 97 VAL A N 1
ATOM 677 C CA . VAL A 1 97 ? -8.102 -4.273 -0.267 1.00 95.38 97 VAL A CA 1
ATOM 678 C C . VAL A 1 97 ? -7.139 -5.144 -1.081 1.00 95.38 97 VAL A C 1
ATOM 680 O O . VAL A 1 97 ? -6.035 -4.693 -1.392 1.00 95.38 97 VAL A O 1
ATOM 683 N N . GLU A 1 98 ? -7.547 -6.338 -1.511 1.00 95.19 98 GLU A N 1
ATOM 684 C CA . GLU A 1 98 ? -6.749 -7.189 -2.405 1.00 95.19 98 GLU A CA 1
ATOM 685 C C . GLU A 1 98 ? -6.357 -6.459 -3.692 1.00 95.19 98 GLU A C 1
ATOM 687 O O . GLU A 1 98 ? -5.188 -6.499 -4.097 1.00 95.19 98 GLU A O 1
ATOM 692 N N . ALA A 1 99 ? -7.299 -5.736 -4.307 1.00 94.62 99 ALA A N 1
ATOM 693 C CA . ALA A 1 99 ? -7.041 -4.949 -5.507 1.00 94.62 99 ALA A CA 1
ATOM 694 C C . ALA A 1 99 ? -5.969 -3.870 -5.274 1.00 94.62 99 ALA A C 1
ATOM 696 O O . ALA A 1 99 ? -5.063 -3.732 -6.101 1.00 94.62 99 ALA A O 1
ATOM 697 N N . LEU A 1 100 ? -5.990 -3.168 -4.132 1.00 95.06 100 LEU A N 1
ATOM 698 C CA . LEU A 1 100 ? -4.945 -2.197 -3.768 1.00 95.06 100 LEU A CA 1
ATOM 699 C C . LEU A 1 100 ? -3.575 -2.873 -3.607 1.00 95.06 100 LEU A C 1
ATOM 701 O O . LEU A 1 100 ? -2.566 -2.348 -4.085 1.00 95.06 100 LEU A O 1
ATOM 705 N N . GLY A 1 101 ? -3.530 -4.046 -2.970 1.00 94.50 101 GLY A N 1
ATOM 706 C CA . GLY A 1 101 ? -2.303 -4.833 -2.813 1.00 94.50 101 GLY A CA 1
ATOM 707 C C . GLY A 1 101 ? -1.733 -5.305 -4.154 1.00 94.50 101 GLY A C 1
ATOM 708 O O . GLY A 1 101 ? -0.535 -5.159 -4.414 1.00 94.50 101 GLY A O 1
ATOM 709 N N . SER A 1 102 ? -2.599 -5.809 -5.035 1.00 94.69 102 SER A N 1
ATOM 710 C CA . SER A 1 102 ? -2.252 -6.242 -6.393 1.00 94.69 102 SER A CA 1
ATOM 711 C C . SER A 1 102 ? -1.763 -5.071 -7.254 1.00 94.69 102 SER A C 1
ATOM 713 O O . SER A 1 102 ? -0.690 -5.161 -7.856 1.00 94.69 102 SER A O 1
ATOM 715 N N . GLN A 1 103 ? -2.478 -3.939 -7.249 1.00 95.31 103 GLN A N 1
ATOM 716 C CA . GLN A 1 103 ? -2.098 -2.721 -7.974 1.00 95.31 103 GLN A CA 1
ATOM 717 C C . GLN A 1 103 ? -0.749 -2.183 -7.487 1.00 95.31 103 GLN A C 1
ATOM 719 O O . GLN A 1 103 ? 0.138 -1.903 -8.300 1.00 95.31 103 GLN A O 1
ATOM 724 N N . ALA A 1 104 ? -0.573 -2.052 -6.169 1.00 95.88 104 ALA A N 1
ATOM 725 C CA . ALA A 1 104 ? 0.676 -1.572 -5.591 1.00 95.88 104 ALA A CA 1
ATOM 726 C C . ALA A 1 104 ? 1.838 -2.486 -5.982 1.00 95.88 104 ALA A C 1
ATOM 728 O O . ALA A 1 104 ? 2.911 -2.008 -6.357 1.00 95.88 104 ALA A O 1
ATOM 729 N N . CYS A 1 105 ? 1.612 -3.798 -5.957 1.00 95.19 105 CYS A N 1
ATOM 730 C CA . CYS A 1 105 ? 2.637 -4.743 -6.334 1.00 95.19 105 CYS A CA 1
ATOM 731 C C . CYS A 1 105 ? 2.993 -4.698 -7.824 1.00 95.19 105 CYS A C 1
ATOM 733 O O . CYS A 1 105 ? 4.175 -4.651 -8.163 1.00 95.19 105 CYS A O 1
ATOM 735 N N . ALA A 1 106 ? 1.997 -4.652 -8.710 1.00 94.75 106 ALA A N 1
ATOM 736 C CA . ALA A 1 106 ? 2.214 -4.530 -10.149 1.00 94.75 106 ALA A CA 1
ATOM 737 C C . ALA A 1 106 ? 2.998 -3.253 -10.490 1.00 94.75 106 ALA A C 1
ATOM 739 O O . ALA A 1 106 ? 3.951 -3.289 -11.268 1.00 94.75 106 ALA A O 1
ATOM 740 N N . ALA A 1 107 ? 2.660 -2.133 -9.847 1.00 94.94 107 ALA A N 1
ATOM 741 C CA . ALA A 1 107 ? 3.373 -0.875 -10.019 1.00 94.94 107 ALA A CA 1
ATOM 742 C C . ALA A 1 107 ? 4.839 -0.951 -9.552 1.00 94.94 107 ALA A C 1
ATOM 744 O O . ALA A 1 107 ? 5.735 -0.466 -10.247 1.00 94.94 107 ALA A O 1
ATOM 745 N N . LEU A 1 108 ? 5.096 -1.574 -8.397 1.00 93.94 108 LEU A N 1
ATOM 746 C CA . LEU A 1 108 ? 6.455 -1.789 -7.888 1.00 93.94 108 LEU A CA 1
ATOM 747 C C . LEU A 1 108 ? 7.260 -2.738 -8.788 1.00 93.94 108 LEU A C 1
ATOM 749 O O . LEU A 1 108 ? 8.425 -2.464 -9.072 1.00 93.94 108 LEU A O 1
ATOM 753 N N . ALA A 1 109 ? 6.645 -3.822 -9.264 1.00 93.12 109 ALA A N 1
ATOM 754 C CA . ALA A 1 109 ? 7.261 -4.764 -10.197 1.00 93.12 109 ALA A CA 1
ATOM 755 C C . ALA A 1 109 ? 7.593 -4.100 -11.544 1.00 93.12 109 ALA A C 1
ATOM 757 O O . ALA A 1 109 ? 8.632 -4.388 -12.132 1.00 93.12 109 ALA A O 1
ATOM 758 N N . GLY A 1 110 ? 6.770 -3.141 -11.979 1.00 92.44 110 GLY A N 1
ATOM 759 C CA . GLY A 1 110 ? 7.033 -2.262 -13.122 1.00 92.44 110 GLY A CA 1
ATOM 760 C C . GLY A 1 110 ? 8.116 -1.199 -12.883 1.00 92.44 110 GLY A C 1
ATOM 761 O O . GLY A 1 110 ? 8.277 -0.299 -13.703 1.00 92.44 110 GLY A O 1
ATOM 762 N N . GLY A 1 111 ? 8.842 -1.253 -11.761 1.00 93.88 111 GLY A N 1
ATOM 763 C CA . GLY A 1 111 ? 9.958 -0.354 -11.455 1.00 93.88 111 GLY A CA 1
ATOM 764 C C . GLY A 1 111 ? 9.546 1.019 -10.923 1.00 93.88 111 GLY A C 1
ATOM 765 O O . GLY A 1 111 ? 10.398 1.902 -10.773 1.00 93.88 111 GLY A O 1
ATOM 766 N N . ARG A 1 112 ? 8.261 1.239 -10.616 1.00 96.38 112 ARG A N 1
ATOM 767 C CA . ARG A 1 112 ? 7.827 2.521 -10.056 1.00 96.38 112 ARG A CA 1
ATOM 768 C C . ARG A 1 112 ? 8.308 2.690 -8.618 1.00 96.38 112 ARG A C 1
ATOM 770 O O . ARG A 1 112 ? 8.368 1.750 -7.828 1.00 96.38 112 ARG A O 1
ATOM 777 N N . LYS A 1 113 ? 8.603 3.939 -8.249 1.00 96.25 113 LYS A N 1
ATOM 778 C CA . LYS A 1 113 ? 9.013 4.299 -6.885 1.00 96.25 113 LYS A CA 1
ATOM 779 C C . LYS A 1 113 ? 7.843 4.152 -5.913 1.00 96.25 113 LYS A C 1
ATOM 781 O O . LYS A 1 113 ? 6.746 4.623 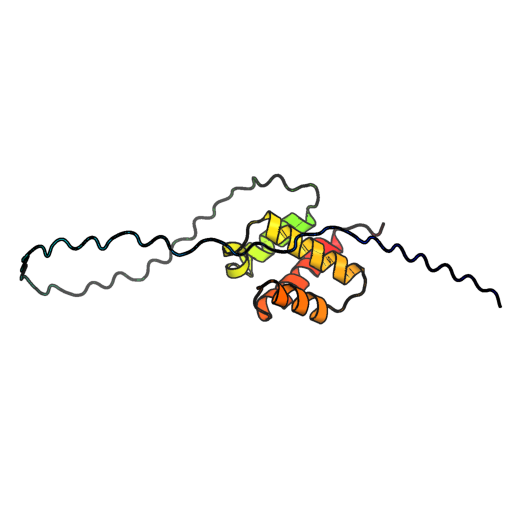-6.199 1.00 96.25 113 LYS A O 1
ATOM 786 N N . ALA A 1 114 ? 8.104 3.605 -4.725 1.00 94.62 114 ALA A N 1
ATOM 787 C CA . ALA A 1 114 ? 7.095 3.415 -3.679 1.00 94.62 114 ALA A CA 1
ATOM 788 C C . ALA A 1 114 ? 6.348 4.708 -3.302 1.00 94.62 114 ALA A C 1
ATOM 790 O O . ALA A 1 114 ? 5.143 4.675 -3.079 1.00 94.62 114 ALA A O 1
ATOM 791 N N . THR A 1 115 ? 7.034 5.855 -3.296 1.00 96.56 115 THR A N 1
ATOM 792 C CA . THR A 1 115 ? 6.421 7.167 -3.031 1.00 96.56 115 THR A CA 1
ATOM 793 C C . THR A 1 115 ? 5.403 7.572 -4.094 1.00 96.56 115 THR A C 1
ATOM 795 O O . THR A 1 115 ? 4.361 8.120 -3.755 1.00 96.56 115 THR A O 1
ATOM 798 N N . ALA A 1 116 ? 5.661 7.263 -5.368 1.00 97.50 116 ALA A N 1
ATOM 799 C CA . ALA A 1 116 ? 4.718 7.526 -6.453 1.00 97.50 116 ALA A CA 1
ATOM 800 C C . ALA A 1 116 ? 3.486 6.613 -6.350 1.00 97.50 116 ALA A C 1
ATOM 802 O O . ALA A 1 116 ? 2.362 7.073 -6.507 1.00 97.50 116 ALA A O 1
ATOM 803 N N . VAL A 1 117 ? 3.687 5.333 -6.012 1.00 97.44 117 VAL A N 1
ATOM 804 C CA . VAL A 1 117 ? 2.585 4.390 -5.744 1.00 97.44 117 VAL A CA 1
ATOM 805 C C . VAL A 1 117 ? 1.721 4.854 -4.570 1.00 97.44 117 VAL A C 1
ATOM 807 O O . VAL A 1 117 ? 0.499 4.874 -4.681 1.00 97.44 117 VAL A O 1
ATOM 810 N N . ALA A 1 118 ? 2.337 5.285 -3.468 1.00 97.00 118 ALA A N 1
ATOM 811 C CA . ALA A 1 118 ? 1.610 5.816 -2.318 1.00 97.00 118 ALA A CA 1
ATOM 812 C C . ALA A 1 118 ? 0.840 7.103 -2.662 1.00 97.00 118 ALA A C 1
ATOM 814 O O . ALA A 1 118 ? -0.285 7.286 -2.200 1.00 97.00 118 ALA A O 1
ATOM 815 N N . GLY A 1 119 ? 1.412 7.972 -3.502 1.00 97.38 119 GLY A N 1
ATOM 816 C CA . GLY A 1 119 ? 0.734 9.167 -4.007 1.00 97.38 119 GLY A CA 1
ATOM 817 C C . GLY A 1 119 ? -0.528 8.832 -4.804 1.00 97.38 119 GLY A C 1
ATOM 818 O O . GLY A 1 119 ? -1.576 9.422 -4.561 1.00 97.38 119 GLY A O 1
ATOM 819 N N . GLU A 1 120 ? -0.464 7.836 -5.689 1.00 96.56 120 GLU A N 1
ATOM 820 C CA . GLU A 1 120 ? -1.634 7.374 -6.449 1.00 96.56 120 GLU A CA 1
ATOM 821 C C . GLU A 1 120 ? -2.715 6.766 -5.553 1.00 96.56 120 GLU A C 1
ATOM 823 O O . GLU A 1 120 ? -3.883 7.113 -5.692 1.00 96.56 120 GLU A O 1
ATOM 828 N N . LEU A 1 12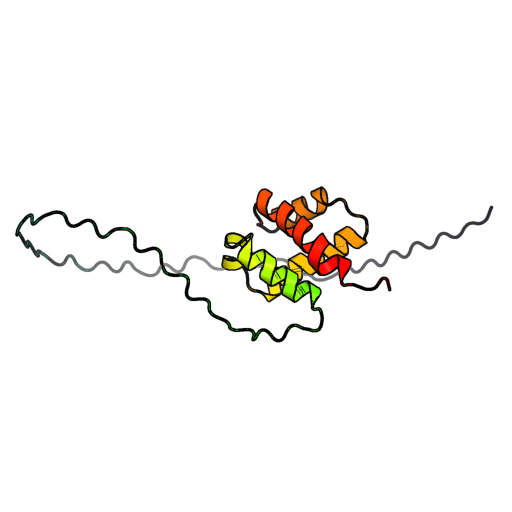1 ? -2.340 5.918 -4.591 1.00 95.88 121 LEU A N 1
ATOM 829 C CA . LEU A 1 121 ? -3.287 5.382 -3.603 1.00 95.88 121 LEU A CA 1
ATOM 830 C C . LEU A 1 121 ? -3.935 6.505 -2.782 1.00 95.88 121 LEU A C 1
ATOM 832 O O . LEU A 1 121 ? -5.118 6.439 -2.451 1.00 95.88 121 LEU A O 1
ATOM 836 N N . SER A 1 122 ? -3.179 7.565 -2.495 1.00 96.56 122 SER A N 1
ATOM 837 C CA . SER A 1 122 ? -3.715 8.729 -1.792 1.00 96.56 122 SER A CA 1
ATOM 838 C C . SER A 1 122 ? -4.733 9.496 -2.631 1.00 96.56 122 SER A C 1
ATOM 840 O O . SER A 1 122 ? -5.765 9.921 -2.116 1.00 96.56 122 SER A O 1
ATOM 842 N N . ALA A 1 123 ? -4.490 9.615 -3.938 1.00 96.00 123 ALA A N 1
ATOM 843 C CA . ALA A 1 123 ? -5.446 10.194 -4.880 1.00 96.00 123 ALA A CA 1
ATOM 844 C C . ALA A 1 123 ? -6.744 9.368 -4.997 1.00 96.00 123 ALA A C 1
ATOM 846 O O . ALA A 1 123 ? -7.781 9.911 -5.361 1.00 96.00 123 ALA A O 1
ATOM 847 N N . GLN A 1 124 ? -6.712 8.083 -4.630 1.00 92.06 124 GLN A N 1
ATOM 848 C CA . GLN A 1 124 ? -7.884 7.202 -4.544 1.00 92.06 124 GLN A CA 1
ATOM 849 C C . GLN A 1 124 ? -8.600 7.264 -3.178 1.00 92.06 124 GLN A C 1
ATOM 851 O O . GLN A 1 124 ? -9.395 6.380 -2.847 1.00 92.06 124 GLN A O 1
ATOM 856 N N . GLY A 1 125 ? -8.301 8.276 -2.358 1.00 93.62 125 GLY A N 1
ATOM 857 C CA . GLY A 1 125 ? -8.964 8.514 -1.075 1.00 93.62 125 GLY A CA 1
ATOM 858 C C . GLY A 1 125 ? -8.333 7.800 0.123 1.00 93.62 125 GLY A C 1
ATOM 859 O O . GLY A 1 125 ? -8.898 7.838 1.212 1.00 93.62 125 GLY A O 1
ATOM 860 N N . VAL A 1 126 ? -7.166 7.163 -0.027 1.00 94.62 126 VAL A N 1
ATOM 861 C CA . VAL A 1 126 ? -6.422 6.632 1.126 1.00 94.62 126 VAL A CA 1
ATOM 862 C C . VAL A 1 126 ? -5.639 7.765 1.799 1.00 94.62 126 VAL A C 1
ATOM 864 O O . VAL A 1 126 ? -4.998 8.579 1.141 1.00 94.62 126 VAL A O 1
ATOM 867 N N . LYS A 1 127 ? -5.628 7.840 3.132 1.00 95.25 127 LYS A N 1
ATOM 868 C CA . LYS A 1 127 ? -4.772 8.815 3.830 1.00 95.25 127 LYS A CA 1
ATOM 869 C C . LYS A 1 127 ? -3.302 8.562 3.489 1.00 95.25 127 LYS A C 1
ATOM 871 O O . LYS A 1 127 ? -2.849 7.426 3.534 1.00 95.25 127 LYS A O 1
ATOM 876 N N . SER A 1 128 ? -2.532 9.619 3.227 1.00 92.06 128 SER A N 1
ATOM 877 C CA . SER A 1 128 ? -1.135 9.509 2.762 1.00 92.06 128 SER A CA 1
ATOM 878 C C . SER A 1 128 ? -0.240 8.625 3.649 1.00 92.06 128 SER A C 1
ATOM 880 O O . SER A 1 128 ? 0.518 7.790 3.150 1.00 92.06 128 SER A O 1
ATOM 882 N N . ALA A 1 129 ? -0.388 8.725 4.976 1.00 93.06 129 ALA A N 1
ATOM 883 C CA . ALA A 1 129 ? 0.341 7.875 5.919 1.00 93.06 129 ALA A CA 1
ATOM 884 C C . ALA A 1 129 ? -0.023 6.384 5.788 1.00 93.06 129 ALA A C 1
ATOM 886 O O . ALA A 1 129 ? 0.851 5.518 5.872 1.00 93.06 129 ALA A O 1
ATOM 887 N N . ASP A 1 130 ? -1.298 6.085 5.550 1.00 96.06 130 ASP A N 1
ATOM 888 C CA . ASP A 1 130 ? -1.795 4.720 5.385 1.00 96.06 130 ASP A CA 1
ATOM 889 C C . ASP A 1 130 ? -1.455 4.181 3.993 1.00 96.06 130 ASP A C 1
ATOM 891 O O . ASP A 1 130 ? -1.074 3.021 3.863 1.00 96.06 130 ASP A O 1
ATOM 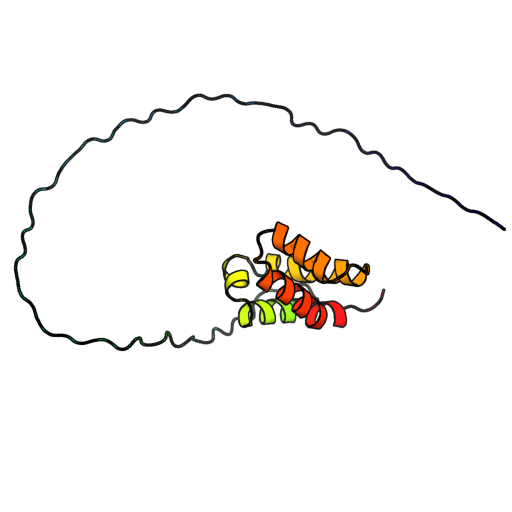895 N N . ALA A 1 131 ? -1.461 5.032 2.964 1.00 96.88 131 ALA A N 1
ATOM 896 C CA . ALA A 1 131 ? -1.034 4.687 1.613 1.00 96.88 131 ALA A CA 1
ATOM 897 C C . ALA A 1 131 ? 0.430 4.224 1.581 1.00 96.88 131 ALA A C 1
ATOM 899 O O . ALA A 1 131 ? 0.745 3.189 0.993 1.00 96.88 131 ALA A O 1
ATOM 900 N N . ALA A 1 132 ? 1.330 4.933 2.269 1.00 96.56 132 ALA A N 1
ATOM 901 C CA . ALA A 1 132 ? 2.726 4.513 2.386 1.00 96.56 132 ALA A CA 1
ATOM 902 C C . ALA A 1 132 ? 2.863 3.139 3.072 1.00 96.56 132 ALA A C 1
ATOM 904 O O . ALA A 1 132 ? 3.647 2.294 2.627 1.00 96.56 132 ALA A O 1
ATOM 905 N N . LYS A 1 133 ? 2.071 2.891 4.123 1.00 96.94 133 LYS A N 1
ATOM 906 C CA . LYS A 1 133 ? 2.036 1.598 4.821 1.00 96.94 133 LYS A CA 1
ATOM 907 C C . LYS A 1 133 ? 1.448 0.483 3.951 1.00 96.94 133 LYS A C 1
ATOM 909 O O . LYS A 1 133 ? 2.014 -0.606 3.941 1.00 96.94 133 LYS A O 1
ATOM 914 N N . LEU A 1 134 ? 0.398 0.747 3.168 1.00 96.50 134 LEU A N 1
ATOM 915 C CA . LEU A 1 134 ? -0.158 -0.212 2.204 1.00 96.50 134 LEU A CA 1
ATOM 916 C C . LEU A 1 134 ? 0.894 -0.648 1.187 1.00 96.50 134 LEU A C 1
ATOM 918 O O . LEU A 1 134 ? 1.060 -1.842 0.958 1.00 96.50 134 LEU A O 1
ATOM 922 N N . VAL A 1 135 ? 1.661 0.290 0.624 1.00 96.94 135 VAL A N 1
ATOM 923 C CA . VAL A 1 135 ? 2.736 -0.047 -0.325 1.00 96.94 135 VAL A CA 1
ATOM 924 C C . VAL A 1 135 ? 3.810 -0.913 0.338 1.00 96.94 135 VAL A C 1
ATOM 926 O O . VAL A 1 135 ? 4.295 -1.872 -0.268 1.00 96.94 135 VAL A O 1
ATOM 929 N N . ALA A 1 136 ? 4.174 -0.615 1.589 1.00 96.31 136 ALA A N 1
ATOM 930 C CA . ALA A 1 136 ? 5.135 -1.421 2.338 1.00 96.31 136 ALA A CA 1
ATOM 931 C C . ALA A 1 136 ? 4.620 -2.849 2.593 1.00 96.31 136 ALA A C 1
ATOM 933 O O . ALA A 1 136 ? 5.365 -3.806 2.366 1.00 96.31 136 ALA A O 1
ATOM 934 N N . LEU A 1 137 ? 3.355 -2.992 2.997 1.00 95.81 137 LEU A N 1
ATOM 935 C CA . LEU A 1 137 ? 2.700 -4.285 3.200 1.00 95.81 137 LEU A CA 1
ATOM 936 C C . LEU A 1 137 ? 2.590 -5.075 1.895 1.00 95.81 137 LEU A C 1
ATOM 938 O O . LEU A 1 137 ? 2.930 -6.256 1.868 1.00 95.81 137 LEU A O 1
ATOM 942 N N . ALA A 1 138 ? 2.186 -4.433 0.799 1.00 94.81 138 ALA A N 1
ATOM 943 C CA . ALA A 1 138 ? 2.063 -5.074 -0.509 1.00 94.81 138 ALA A CA 1
ATOM 944 C C . ALA A 1 138 ? 3.418 -5.612 -0.979 1.00 94.81 138 ALA A C 1
ATOM 946 O O . ALA A 1 138 ? 3.518 -6.737 -1.476 1.00 94.81 138 ALA A O 1
ATOM 947 N N . ARG A 1 139 ? 4.490 -4.847 -0.739 1.00 93.81 139 ARG A N 1
ATOM 948 C CA . ARG A 1 139 ? 5.850 -5.287 -1.040 1.00 93.81 139 ARG A CA 1
ATOM 949 C C . ARG A 1 139 ? 6.209 -6.558 -0.276 1.00 93.81 139 ARG A C 1
ATOM 951 O O . ARG A 1 139 ? 6.733 -7.469 -0.900 1.00 93.81 139 ARG A O 1
ATOM 958 N N . THR A 1 140 ? 5.958 -6.640 1.030 1.00 92.69 140 THR A N 1
ATOM 959 C CA . THR A 1 140 ? 6.396 -7.779 1.865 1.00 92.69 140 THR A CA 1
ATOM 960 C C . THR A 1 140 ? 5.506 -9.018 1.765 1.00 92.69 140 THR A C 1
ATOM 962 O O . THR A 1 140 ? 5.977 -10.115 2.050 1.00 92.69 140 THR A O 1
ATOM 965 N N . THR A 1 141 ? 4.249 -8.872 1.349 1.00 92.06 141 THR A N 1
ATOM 966 C CA . THR A 1 141 ? 3.267 -9.973 1.322 1.00 92.06 141 THR A CA 1
ATOM 967 C C . THR A 1 141 ? 2.966 -10.448 -0.100 1.00 92.06 141 THR A C 1
ATOM 969 O O . THR A 1 141 ? 3.168 -11.622 -0.421 1.00 92.06 141 THR A O 1
ATOM 972 N N . VAL A 1 142 ? 2.556 -9.527 -0.974 1.00 90.69 142 VAL A N 1
ATOM 973 C CA . VAL A 1 142 ? 2.106 -9.820 -2.341 1.00 90.69 142 VAL A CA 1
ATOM 974 C C . VAL A 1 142 ? 3.299 -10.014 -3.274 1.00 90.69 142 VAL A C 1
ATOM 976 O O . VAL A 1 142 ? 3.402 -11.037 -3.946 1.00 90.69 142 VAL A O 1
ATOM 979 N N . CYS A 1 143 ? 4.255 -9.080 -3.280 1.00 87.88 143 CYS A N 1
ATOM 980 C CA . CYS A 1 143 ? 5.325 -9.086 -4.288 1.00 87.88 143 CYS A CA 1
ATOM 981 C C . CYS A 1 143 ? 6.383 -10.165 -4.118 1.00 87.88 143 CYS A C 1
ATOM 983 O O . CYS A 1 143 ? 6.994 -10.564 -5.103 1.00 87.88 143 CYS A O 1
ATOM 985 N N . HIS A 1 144 ? 6.605 -10.648 -2.898 1.00 75.31 144 HIS A N 1
ATOM 986 C CA . HIS A 1 144 ? 7.534 -11.759 -2.672 1.00 75.31 144 HIS A CA 1
ATOM 987 C C . HIS A 1 144 ? 6.921 -13.114 -3.040 1.00 75.31 144 HIS A C 1
ATOM 989 O O . HIS A 1 144 ? 7.654 -14.079 -3.225 1.00 75.31 144 HIS A O 1
ATOM 995 N N . SER A 1 145 ? 5.592 -13.191 -3.138 1.00 64.12 145 SER A N 1
ATOM 996 C CA . SER A 1 145 ? 4.876 -14.444 -3.379 1.00 64.12 145 SER A CA 1
ATOM 997 C C . SER A 1 145 ? 4.667 -14.737 -4.869 1.00 64.12 145 SER A C 1
ATOM 999 O O . SER A 1 145 ? 4.309 -15.862 -5.207 1.00 64.12 145 SER A O 1
ATOM 1001 N N . ARG A 1 146 ? 4.904 -13.767 -5.770 1.00 59.56 146 ARG A N 1
ATOM 1002 C CA . ARG A 1 146 ? 4.727 -13.970 -7.214 1.00 59.56 146 ARG A CA 1
ATOM 1003 C C . ARG A 1 146 ? 6.016 -14.473 -7.879 1.00 59.56 146 ARG A C 1
ATOM 1005 O O . ARG A 1 146 ? 7.049 -13.809 -7.759 1.00 59.56 146 ARG A O 1
ATOM 1012 N N . PRO A 1 147 ? 5.981 -15.606 -8.605 1.00 54.59 147 PRO A N 1
ATOM 1013 C CA . PRO A 1 147 ? 7.113 -16.035 -9.416 1.00 54.59 147 PRO A CA 1
ATOM 1014 C C . PRO A 1 147 ? 7.379 -15.008 -10.524 1.00 54.59 147 PRO A C 1
ATOM 1016 O O . PRO A 1 147 ? 6.445 -14.443 -11.095 1.00 54.59 147 PRO A O 1
ATOM 1019 N N . LYS A 1 148 ? 8.660 -14.757 -10.826 1.00 52.38 148 LYS A N 1
ATOM 1020 C CA . LYS A 1 148 ? 9.049 -14.002 -12.023 1.00 52.38 148 LYS A CA 1
ATOM 1021 C C . LYS A 1 148 ? 8.625 -14.825 -13.240 1.00 52.38 148 LYS A C 1
ATOM 1023 O O . LYS A 1 148 ? 9.237 -15.859 -13.494 1.00 52.38 148 LYS A O 1
ATOM 1028 N N . VAL A 1 149 ? 7.560 -14.398 -13.911 1.00 52.34 149 VAL A N 1
ATOM 1029 C CA . VAL A 1 149 ? 7.173 -14.903 -15.235 1.00 52.34 149 VAL A CA 1
ATOM 1030 C C . VAL A 1 149 ? 8.068 -14.313 -16.313 1.00 52.34 149 VAL A C 1
ATOM 1032 O O . VAL A 1 149 ? 8.473 -13.136 -16.156 1.00 52.34 149 VAL A O 1
#

Foldseek 3Di:
DDDDDDDDDDDDDDDDDDDDDDDDDPDDDDPDDDDDDDDDDDDDDDDDDDPDPPDPPPPPDPDPPDPPPPQQLLVQLLVCCCVPVVVVPVVDPSVVLSVLLVQLLVCVVVVHDLLVSLVVVVVVVDDSVVSSVSSVSSVVRVNVRDDDD

pLDDT: mean 73.27, std 20.97, range [40.28, 97.5]